Protein AF-A0A0F2PP03-F1 (afdb_monomer_lite)

pLDDT: mean 93.82, std 5.08, range [66.44, 97.94]

Radius of gyration: 14.06 Å; chains: 1; bounding box: 32×19×40 Å

Foldseek 3Di:
DVVCVVVPPPDLLVLLLVQLQPHDVVSLVVSCVVPVNSSVSSVVNVVVNVVCCVVVVVVVVVVPD

Secondary structure (DSSP, 8-state):
-HHHHHTT---HHHHHHHHHHHS-HHHHHHHHHH-HHHHHHHHHHHHHHHHHHHHHHHHHHHHH-

Sequence (65 aa):
PPLLNLIGVKDWRARGLALGTASHGIGTARALEANELAGAFSGLAMGLNALATAILLPLLWRLFF

Structure (mmCIF, N/CA/C/O backbone):
data_AF-A0A0F2PP03-F1
#
_entry.id   AF-A0A0F2PP03-F1
#
loop_
_atom_site.group_PDB
_atom_site.id
_atom_site.type_symbol
_atom_site.label_atom_id
_atom_site.label_alt_id
_atom_site.label_comp_id
_atom_site.label_asym_id
_atom_site.label_entity_id
_atom_site.label_seq_id
_atom_site.pdbx_PDB_ins_code
_atom_site.Cartn_x
_atom_site.Cartn_y
_atom_site.Cartn_z
_atom_site.occupancy
_atom_site.B_iso_or_equiv
_atom_site.auth_seq_id
_atom_site.auth_comp_id
_atom_site.auth_asym_id
_atom_site.auth_atom_id
_atom_site.pdbx_PDB_model_num
ATOM 1 N N . PRO A 1 1 ? -11.381 4.515 2.946 1.00 66.44 1 PRO A N 1
ATOM 2 C CA . PRO A 1 1 ? -11.916 4.100 4.273 1.00 66.44 1 PRO A CA 1
ATOM 3 C C . PRO A 1 1 ? -13.321 3.465 4.250 1.00 66.44 1 PRO A C 1
ATOM 5 O O . PRO A 1 1 ? -13.432 2.333 4.711 1.00 66.44 1 PRO A O 1
ATOM 8 N N . PRO A 1 2 ? -14.376 4.112 3.708 1.00 77.62 2 PRO A N 1
ATOM 9 C CA . PRO A 1 2 ? -15.733 3.558 3.771 1.00 77.62 2 PRO A CA 1
ATOM 10 C C . PRO A 1 2 ? -15.891 2.287 2.927 1.00 77.62 2 PRO A C 1
ATOM 12 O O . PRO A 1 2 ? -16.536 1.346 3.374 1.00 77.62 2 PRO A O 1
ATOM 15 N N . LEU A 1 3 ? -15.203 2.194 1.782 1.00 84.69 3 LEU A N 1
ATOM 16 C CA . LEU A 1 3 ? -15.171 0.966 0.982 1.00 84.69 3 LEU A CA 1
ATOM 17 C C . LEU A 1 3 ? -14.565 -0.216 1.761 1.00 84.69 3 LEU A C 1
ATOM 19 O O . LEU A 1 3 ? -15.146 -1.291 1.782 1.00 84.69 3 LEU A O 1
ATOM 23 N N . LEU A 1 4 ? -13.445 -0.003 2.466 1.00 86.38 4 LEU A N 1
ATOM 24 C CA . LEU A 1 4 ? -12.775 -1.034 3.279 1.00 86.38 4 LEU A CA 1
ATOM 25 C C . LEU A 1 4 ? -13.599 -1.454 4.509 1.00 86.38 4 LEU A C 1
ATOM 27 O O . LEU A 1 4 ? -13.476 -2.586 4.970 1.00 86.38 4 LEU A O 1
ATOM 31 N N . ASN A 1 5 ? -14.449 -0.558 5.025 1.00 85.75 5 ASN A N 1
ATOM 32 C CA . ASN A 1 5 ? -15.456 -0.901 6.031 1.00 85.75 5 ASN A CA 1
ATOM 33 C C . ASN A 1 5 ? -16.544 -1.803 5.427 1.00 85.75 5 ASN A C 1
ATOM 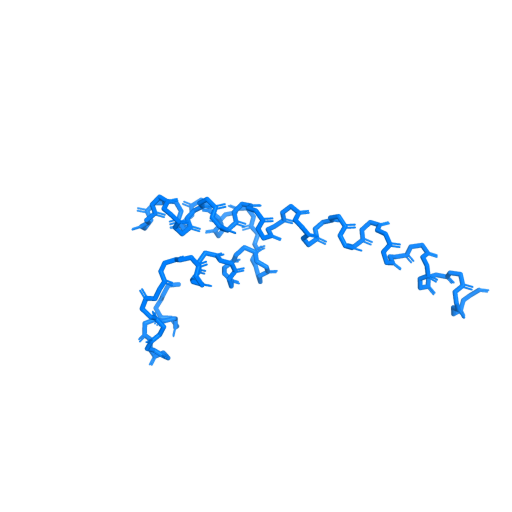35 O O . ASN A 1 5 ? -16.909 -2.795 6.050 1.00 85.75 5 ASN A O 1
ATOM 39 N N . LEU A 1 6 ? -17.022 -1.483 4.218 1.00 87.56 6 LEU A N 1
ATOM 40 C CA . LEU A 1 6 ? -18.076 -2.233 3.530 1.00 87.56 6 LEU A CA 1
ATOM 41 C C . LEU A 1 6 ? -17.656 -3.674 3.215 1.00 87.56 6 LEU A C 1
ATOM 43 O O . LEU A 1 6 ? -18.432 -4.596 3.433 1.00 87.56 6 LEU A O 1
ATOM 47 N N . ILE A 1 7 ? -16.415 -3.878 2.766 1.00 90.75 7 ILE A N 1
ATOM 48 C CA . ILE A 1 7 ? -15.860 -5.219 2.501 1.00 90.75 7 ILE A CA 1
ATOM 49 C C . ILE A 1 7 ? -15.301 -5.908 3.760 1.00 90.75 7 ILE A C 1
ATOM 51 O O . ILE A 1 7 ? -14.657 -6.948 3.666 1.00 90.75 7 ILE A O 1
ATOM 55 N N . GLY A 1 8 ? -15.514 -5.332 4.947 1.00 91.25 8 GLY A N 1
ATOM 56 C CA . GLY A 1 8 ? -15.207 -5.977 6.225 1.00 91.25 8 GLY A CA 1
ATOM 57 C C . GLY A 1 8 ? -13.720 -6.145 6.557 1.00 91.25 8 GLY A C 1
ATOM 58 O O . GLY A 1 8 ? -13.391 -6.901 7.470 1.00 91.25 8 GLY A O 1
ATOM 59 N N . VAL A 1 9 ? -12.802 -5.445 5.881 1.00 92.81 9 VAL A N 1
ATOM 60 C CA . VAL A 1 9 ? -11.366 -5.504 6.212 1.00 92.81 9 VAL A CA 1
ATOM 61 C C . VAL A 1 9 ? -11.158 -4.785 7.535 1.00 92.81 9 VAL A C 1
ATOM 63 O O . VAL A 1 9 ? -11.337 -3.576 7.580 1.00 92.81 9 VAL A O 1
ATOM 66 N N . LYS A 1 10 ? -10.787 -5.480 8.612 1.00 92.94 10 LYS A N 1
ATOM 67 C CA . LYS A 1 10 ? -10.606 -4.863 9.945 1.00 92.94 10 LYS A CA 1
ATOM 68 C C . LYS A 1 10 ? -9.158 -4.485 10.262 1.00 92.94 10 LYS A C 1
ATOM 70 O O . LYS A 1 10 ? -8.931 -3.602 11.081 1.00 92.94 10 LYS A O 1
ATOM 75 N N . ASP A 1 11 ? -8.193 -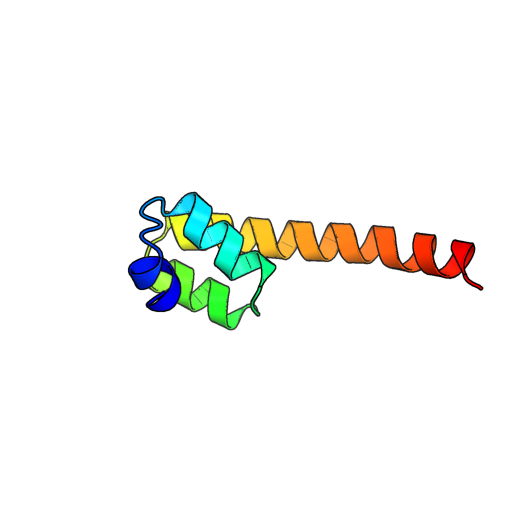5.131 9.612 1.00 95.31 11 ASP A N 1
ATOM 76 C CA . ASP A 1 11 ? -6.770 -4.917 9.875 1.00 95.31 11 ASP A CA 1
ATOM 77 C C . ASP A 1 11 ? -6.290 -3.570 9.304 1.00 95.31 11 ASP A C 1
ATOM 79 O O . ASP A 1 11 ? -6.385 -3.311 8.101 1.00 95.31 11 ASP A O 1
ATOM 83 N N . TRP A 1 12 ? -5.758 -2.706 10.171 1.00 95.12 12 TRP A N 1
ATOM 84 C CA . TRP A 1 12 ? -5.261 -1.381 9.794 1.00 95.12 12 TRP A CA 1
ATOM 85 C C . TRP A 1 12 ? -4.031 -1.416 8.888 1.00 95.12 12 TRP A C 1
ATOM 87 O O . TRP A 1 12 ? -3.892 -0.541 8.037 1.00 95.12 12 TRP A O 1
ATOM 97 N N . ARG A 1 13 ? -3.180 -2.437 8.998 1.00 96.25 13 ARG A N 1
ATOM 98 C CA . ARG A 1 13 ? -2.011 -2.636 8.132 1.00 96.25 13 ARG A CA 1
ATOM 99 C C . ARG A 1 13 ? -2.461 -2.958 6.716 1.00 96.25 13 ARG A C 1
ATOM 101 O O . ARG A 1 13 ? -2.018 -2.314 5.771 1.00 96.25 13 ARG A O 1
ATOM 108 N N . ALA A 1 14 ? -3.402 -3.895 6.580 1.00 95.19 14 ALA A N 1
ATOM 109 C CA . ALA A 1 14 ? -3.985 -4.258 5.289 1.00 95.19 14 ALA A CA 1
ATOM 110 C C . ALA A 1 14 ? -4.697 -3.062 4.641 1.00 95.19 14 ALA A C 1
ATOM 112 O O . ALA A 1 14 ? -4.536 -2.804 3.449 1.00 95.19 14 ALA A O 1
ATOM 113 N N . ARG A 1 15 ? -5.437 -2.284 5.441 1.00 94.81 15 ARG A N 1
ATOM 114 C CA . ARG A 1 15 ? -6.072 -1.044 4.977 1.00 94.81 15 ARG A CA 1
ATOM 115 C C . ARG A 1 15 ? -5.057 -0.024 4.494 1.00 94.81 15 ARG A C 1
ATOM 117 O O . ARG A 1 15 ? -5.257 0.550 3.430 1.00 94.81 15 ARG A O 1
ATOM 124 N N . GLY A 1 16 ? -4.002 0.190 5.276 1.00 95.62 16 GLY A N 1
ATOM 125 C CA . GLY A 1 16 ? -2.908 1.085 4.934 1.00 95.62 16 GLY A CA 1
ATOM 126 C C . GLY A 1 16 ? -2.269 0.692 3.614 1.00 95.62 16 GLY A C 1
ATOM 127 O O . GLY A 1 16 ? -2.205 1.502 2.699 1.00 95.62 16 GLY A O 1
ATOM 128 N N . LEU A 1 17 ? -1.901 -0.579 3.473 1.00 95.69 17 LEU A N 1
ATOM 129 C CA . LEU A 1 17 ? -1.250 -1.100 2.275 1.00 95.69 17 LEU A CA 1
ATOM 130 C C . LEU A 1 17 ? -2.139 -0.961 1.028 1.00 95.69 17 LEU A C 1
ATOM 132 O O . LEU A 1 17 ? -1.682 -0.488 -0.012 1.00 95.69 17 LEU A O 1
ATOM 136 N N . ALA A 1 18 ? -3.430 -1.285 1.143 1.00 94.12 18 ALA A N 1
ATOM 137 C CA . ALA A 1 18 ? -4.396 -1.098 0.061 1.00 94.12 18 ALA A CA 1
ATOM 138 C C . ALA A 1 18 ? -4.568 0.381 -0.320 1.00 94.12 18 ALA A C 1
ATOM 140 O O . ALA A 1 18 ? -4.609 0.718 -1.501 1.00 94.12 18 ALA A O 1
ATOM 141 N N . LEU A 1 19 ? -4.648 1.278 0.667 1.00 93.75 19 LEU A N 1
ATOM 142 C CA . LEU A 1 19 ? -4.779 2.706 0.396 1.00 93.75 19 LEU A CA 1
ATOM 143 C C . LEU A 1 19 ? -3.510 3.252 -0.269 1.00 93.75 19 LEU A C 1
ATOM 145 O O . LEU A 1 19 ? -3.606 3.955 -1.267 1.00 93.75 19 LEU A O 1
ATOM 149 N N . GLY A 1 20 ? -2.331 2.900 0.236 1.00 94.50 20 GLY A N 1
ATOM 150 C CA . GLY A 1 20 ? -1.057 3.414 -0.265 1.00 94.50 20 GLY A CA 1
ATOM 151 C C . GLY A 1 20 ? -0.658 2.886 -1.639 1.00 94.50 20 GLY A C 1
ATOM 152 O O . GLY A 1 20 ? -0.012 3.603 -2.394 1.00 94.50 20 GLY A O 1
ATOM 153 N N . THR A 1 21 ? -1.068 1.665 -1.991 1.00 94.19 21 THR A N 1
ATOM 154 C CA . THR A 1 21 ? -0.866 1.122 -3.347 1.00 94.19 21 THR A CA 1
ATOM 155 C C . THR A 1 21 ? -1.822 1.736 -4.371 1.00 94.19 21 THR A C 1
ATOM 157 O O . THR A 1 21 ? -1.411 2.018 -5.492 1.00 94.19 21 THR A O 1
ATOM 160 N N . ALA A 1 22 ? -3.089 1.954 -4.003 1.00 92.19 22 ALA A N 1
ATOM 161 C CA . ALA A 1 22 ? -4.136 2.373 -4.937 1.00 92.19 22 ALA A CA 1
ATOM 162 C C . ALA A 1 22 ? -4.373 3.894 -5.007 1.00 92.19 22 ALA A C 1
ATOM 164 O O . ALA A 1 22 ? -5.232 4.338 -5.769 1.00 92.19 22 ALA A O 1
ATOM 165 N N . SER A 1 23 ? -3.688 4.705 -4.196 1.00 87.50 23 SER A N 1
ATOM 166 C CA . SER A 1 23 ? -3.973 6.142 -4.080 1.00 87.50 23 SER A CA 1
ATOM 167 C C . SER A 1 23 ? -2.732 7.035 -4.181 1.00 87.50 23 SER A C 1
ATOM 169 O O . SER A 1 23 ? -1.621 6.576 -4.419 1.00 87.50 23 SER A O 1
ATOM 171 N N . HIS A 1 24 ? -2.956 8.344 -4.040 1.00 88.75 24 HIS A N 1
ATOM 172 C CA . HIS A 1 24 ? -1.917 9.376 -4.026 1.00 88.75 24 HIS A CA 1
ATOM 173 C C . HIS A 1 24 ? -1.497 9.715 -2.588 1.00 88.75 24 HIS A C 1
ATOM 175 O O . HIS A 1 24 ? -2.151 9.307 -1.629 1.00 88.75 24 HIS A O 1
ATOM 181 N N . GLY A 1 25 ? -0.475 10.562 -2.421 1.00 88.19 25 GLY A N 1
ATOM 182 C CA . GLY A 1 25 ? -0.020 11.024 -1.099 1.00 88.19 25 GLY A CA 1
ATOM 183 C C . GLY A 1 25 ? -1.134 11.602 -0.210 1.00 88.19 25 GLY A C 1
ATOM 184 O O . GLY A 1 25 ? -1.114 11.409 1.003 1.00 88.19 25 GLY A O 1
ATOM 185 N N . ILE A 1 26 ? -2.167 12.211 -0.808 1.00 93.00 26 ILE A N 1
ATOM 186 C CA . ILE A 1 26 ? -3.375 12.671 -0.099 1.00 93.00 26 ILE A CA 1
ATOM 187 C C . ILE A 1 26 ? -4.088 11.504 0.604 1.00 93.00 26 ILE A C 1
ATOM 189 O O . ILE A 1 26 ? -4.534 11.644 1.739 1.00 93.00 26 ILE A O 1
ATOM 193 N N . GLY A 1 27 ? -4.178 10.339 -0.041 1.00 91.69 27 GLY A N 1
ATOM 194 C CA . GLY A 1 27 ? -4.751 9.133 0.550 1.00 91.69 27 GLY A CA 1
ATOM 195 C C . GLY A 1 27 ? -3.943 8.650 1.751 1.00 91.69 27 GLY A C 1
ATOM 196 O O . GLY A 1 27 ? -4.532 8.379 2.792 1.00 91.69 27 GLY A O 1
ATOM 197 N N . THR A 1 28 ? -2.611 8.649 1.661 1.00 93.88 28 THR A N 1
ATOM 198 C CA . THR A 1 28 ? -1.726 8.331 2.796 1.00 93.88 28 THR A CA 1
ATOM 199 C C . THR A 1 28 ? -1.911 9.302 3.965 1.00 93.88 28 THR A C 1
ATOM 201 O O . THR A 1 28 ? -2.015 8.853 5.105 1.00 93.88 28 THR A O 1
ATOM 204 N N . ALA A 1 29 ? -2.049 10.607 3.700 1.00 94.94 29 ALA A N 1
ATOM 205 C CA . ALA A 1 29 ? -2.358 11.596 4.737 1.00 94.94 29 ALA A CA 1
ATOM 206 C C . ALA A 1 29 ? -3.707 11.305 5.422 1.00 94.94 29 ALA A C 1
ATOM 208 O O . ALA A 1 29 ? -3.792 11.296 6.646 1.00 94.94 29 ALA A O 1
ATOM 209 N N . ARG A 1 30 ? -4.745 10.951 4.651 1.00 93.31 30 ARG A N 1
ATOM 210 C CA . ARG A 1 30 ? -6.046 10.533 5.209 1.00 93.31 30 ARG A CA 1
ATOM 211 C C . ARG A 1 30 ? -5.978 9.205 5.968 1.00 93.31 30 ARG A C 1
ATOM 213 O O . ARG A 1 30 ? -6.731 9.011 6.918 1.00 93.31 30 ARG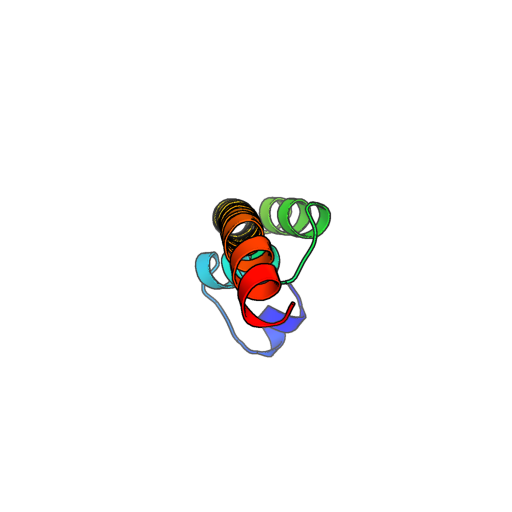 A O 1
ATOM 220 N N . ALA A 1 31 ? -5.109 8.280 5.561 1.00 94.19 31 ALA A N 1
ATOM 221 C CA . ALA A 1 31 ? -4.878 7.036 6.292 1.00 94.19 31 ALA A CA 1
ATOM 222 C C . ALA A 1 31 ? -4.221 7.311 7.651 1.00 94.19 31 ALA A C 1
ATOM 224 O O . ALA A 1 31 ? -4.669 6.737 8.638 1.00 94.19 31 ALA A O 1
ATOM 225 N N . LEU A 1 32 ? -3.234 8.216 7.702 1.00 95.50 32 LEU A N 1
ATOM 226 C CA . LEU A 1 32 ? -2.601 8.684 8.941 1.00 95.50 32 LEU A CA 1
ATOM 227 C C . LEU A 1 32 ? -3.613 9.349 9.882 1.00 95.50 32 LEU A C 1
ATOM 229 O O . LEU A 1 32 ? -3.649 9.004 11.058 1.00 95.50 32 LEU A O 1
ATOM 233 N N . GLU A 1 33 ? -4.467 10.239 9.362 1.00 95.94 33 GLU A N 1
ATOM 234 C CA . GLU A 1 33 ? -5.547 10.867 10.143 1.00 95.94 33 GLU A CA 1
ATOM 235 C C . GLU A 1 33 ? -6.512 9.833 10.743 1.00 95.94 33 GLU A C 1
ATOM 237 O O . GLU A 1 33 ? -6.996 10.006 11.859 1.00 95.94 33 GLU A O 1
ATOM 242 N N . ALA A 1 34 ? -6.807 8.755 10.008 1.00 93.25 34 ALA A N 1
ATOM 243 C CA . ALA A 1 34 ? -7.718 7.714 10.471 1.00 93.25 34 ALA A CA 1
ATOM 244 C C . ALA A 1 34 ? -7.069 6.761 11.487 1.00 93.25 34 ALA A C 1
ATOM 246 O O . ALA A 1 34 ? -7.729 6.325 12.432 1.00 93.25 34 ALA A O 1
ATOM 247 N N . ASN A 1 35 ? -5.813 6.371 11.260 1.00 95.88 35 ASN A N 1
ATOM 248 C CA . ASN A 1 35 ? -5.057 5.484 12.133 1.00 95.88 35 ASN A CA 1
ATOM 249 C C . ASN A 1 35 ? -3.557 5.524 11.791 1.00 95.88 35 ASN A C 1
ATOM 251 O O . ASN A 1 35 ? -3.165 5.282 10.650 1.00 95.88 35 ASN A O 1
ATOM 255 N N . GLU A 1 36 ? -2.705 5.716 12.795 1.00 97.25 36 GLU A N 1
ATOM 256 C CA . GLU A 1 36 ? -1.252 5.823 12.611 1.00 97.25 36 GLU A CA 1
ATOM 257 C C . GLU A 1 36 ? -0.628 4.583 11.938 1.00 97.25 36 GLU A C 1
ATOM 259 O O . GLU A 1 36 ? 0.168 4.717 11.006 1.00 97.25 36 GLU A O 1
ATOM 264 N N . LEU A 1 37 ? -1.053 3.369 12.317 1.00 97.31 37 LEU A N 1
ATOM 265 C CA . LEU A 1 37 ? -0.593 2.123 11.688 1.00 97.31 37 LEU A CA 1
ATOM 266 C C . LEU A 1 37 ? -1.021 2.040 10.218 1.00 97.31 37 LEU A C 1
ATOM 268 O O . LEU A 1 37 ? -0.231 1.627 9.371 1.00 97.31 37 LEU A O 1
ATOM 272 N N . ALA A 1 38 ? -2.250 2.444 9.890 1.00 96.50 38 ALA A N 1
ATOM 273 C CA . ALA A 1 38 ? -2.697 2.477 8.498 1.00 96.50 38 ALA A CA 1
ATOM 274 C C . ALA A 1 38 ? -1.889 3.488 7.677 1.00 96.50 38 ALA A C 1
ATOM 276 O O . ALA A 1 38 ? -1.484 3.196 6.554 1.00 96.50 38 ALA A O 1
ATOM 277 N N . GLY A 1 39 ? -1.602 4.649 8.255 1.00 96.44 39 GLY A N 1
ATOM 278 C CA . GLY A 1 39 ? -0.734 5.651 7.661 1.00 96.44 39 GLY A CA 1
ATOM 279 C C . GLY A 1 39 ? 0.682 5.158 7.371 1.00 96.44 39 GLY A C 1
ATOM 280 O O . GLY A 1 39 ? 1.160 5.302 6.245 1.00 96.44 39 GLY A O 1
ATOM 281 N N . ALA A 1 40 ? 1.321 4.505 8.344 1.00 97.50 40 ALA A N 1
ATOM 282 C CA . ALA A 1 40 ? 2.658 3.937 8.186 1.00 97.50 40 ALA A CA 1
ATOM 283 C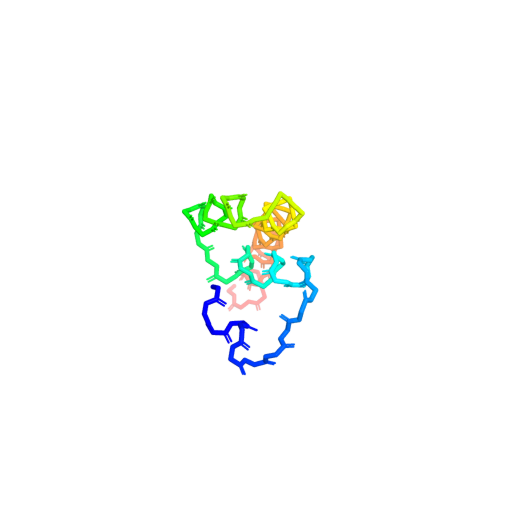 C . ALA A 1 40 ? 2.716 2.895 7.053 1.00 97.50 40 ALA A C 1
ATOM 285 O O . ALA A 1 40 ? 3.568 2.976 6.166 1.00 97.50 40 ALA A O 1
ATOM 286 N N . PHE A 1 41 ? 1.767 1.951 7.030 1.00 97.69 41 PHE A N 1
ATOM 287 C CA . PHE A 1 41 ? 1.694 0.936 5.974 1.00 97.69 41 PHE A CA 1
ATOM 288 C C . PHE A 1 41 ? 1.308 1.525 4.608 1.00 97.69 41 PHE A C 1
ATOM 290 O O . PHE A 1 41 ? 1.768 1.024 3.584 1.00 97.69 41 PHE A O 1
ATOM 297 N N . SER A 1 42 ? 0.524 2.606 4.576 1.00 97.19 42 SER A N 1
ATOM 298 C CA . SER A 1 42 ? 0.205 3.343 3.346 1.00 97.19 42 SER A CA 1
ATOM 299 C C . SER A 1 42 ? 1.433 4.036 2.759 1.00 97.19 42 SER A C 1
ATOM 301 O O . SER A 1 42 ? 1.685 3.931 1.560 1.00 97.19 42 SER A O 1
ATOM 303 N N . GLY A 1 43 ? 2.252 4.686 3.592 1.00 96.50 43 GLY A N 1
ATOM 304 C CA . GLY A 1 43 ? 3.519 5.273 3.150 1.00 96.50 43 GLY A CA 1
ATOM 305 C C . GLY A 1 43 ? 4.489 4.222 2.601 1.00 96.50 43 GLY A C 1
ATOM 306 O O . GLY A 1 43 ? 5.044 4.399 1.516 1.00 96.50 43 GLY A O 1
ATOM 307 N N . LEU A 1 44 ? 4.631 3.093 3.305 1.00 97.00 44 LEU A N 1
ATOM 308 C CA . LEU A 1 44 ? 5.460 1.967 2.868 1.00 97.00 44 LEU A CA 1
ATOM 309 C C . LEU A 1 44 ? 4.996 1.408 1.517 1.00 97.00 44 LEU A C 1
ATOM 311 O O . LEU A 1 44 ? 5.807 1.222 0.612 1.00 97.00 44 LEU A O 1
ATOM 315 N N . ALA A 1 45 ? 3.692 1.188 1.358 1.00 97.00 45 ALA A N 1
ATOM 316 C CA . ALA A 1 45 ? 3.106 0.700 0.116 1.00 97.00 45 ALA A CA 1
ATOM 317 C C . ALA A 1 45 ? 3.366 1.636 -1.071 1.00 97.00 45 ALA A C 1
ATOM 319 O O . ALA A 1 45 ? 3.746 1.175 -2.146 1.00 97.00 45 ALA A O 1
ATOM 320 N N . MET A 1 46 ? 3.217 2.946 -0.863 1.00 96.56 46 MET A N 1
ATOM 321 C CA . MET A 1 46 ? 3.475 3.951 -1.893 1.00 96.56 46 MET A CA 1
ATOM 322 C C . MET A 1 46 ? 4.949 3.942 -2.327 1.00 96.56 46 MET A C 1
ATOM 324 O O . MET A 1 46 ? 5.244 3.953 -3.522 1.00 96.56 46 MET A O 1
ATOM 328 N N . GLY A 1 47 ? 5.875 3.860 -1.365 1.00 95.56 47 GLY A N 1
ATOM 329 C CA . GLY A 1 47 ? 7.311 3.772 -1.639 1.00 95.56 47 GLY A CA 1
ATOM 330 C C . GLY A 1 47 ? 7.693 2.503 -2.405 1.00 95.56 47 GLY A C 1
ATOM 331 O O . GLY A 1 47 ? 8.405 2.577 -3.405 1.00 95.56 47 GLY A O 1
ATOM 332 N N . LEU A 1 48 ?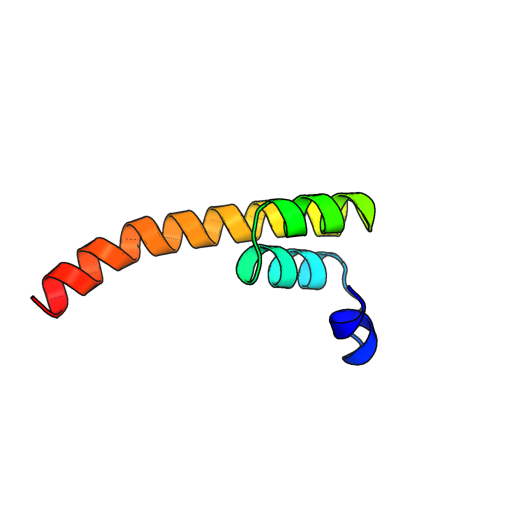 7.171 1.345 -1.991 1.00 96.44 48 LEU A N 1
ATOM 333 C CA . LEU A 1 48 ? 7.398 0.082 -2.698 1.00 96.44 48 LEU A CA 1
ATOM 334 C C . LEU A 1 48 ? 6.829 0.106 -4.120 1.00 96.44 48 LEU A C 1
ATOM 336 O O . LEU A 1 48 ? 7.478 -0.389 -5.037 1.00 96.44 48 LEU A O 1
ATOM 340 N N . ASN A 1 49 ? 5.658 0.712 -4.322 1.00 95.06 49 ASN A N 1
ATOM 341 C CA . ASN A 1 49 ? 5.071 0.852 -5.651 1.00 95.06 49 ASN A CA 1
ATOM 342 C C . ASN A 1 49 ? 5.937 1.733 -6.569 1.00 95.06 49 ASN A C 1
ATOM 344 O O . ASN A 1 49 ? 6.160 1.392 -7.731 1.00 95.06 49 ASN A O 1
ATOM 348 N N . ALA A 1 50 ? 6.480 2.836 -6.044 1.00 95.06 50 ALA A N 1
ATOM 349 C CA . ALA A 1 50 ? 7.393 3.698 -6.790 1.00 95.06 50 ALA A CA 1
ATOM 350 C C . ALA A 1 50 ? 8.689 2.963 -7.171 1.00 95.06 50 ALA A C 1
ATOM 352 O O . ALA A 1 50 ? 9.112 3.028 -8.325 1.00 95.06 50 ALA A O 1
ATOM 353 N N . LEU A 1 51 ? 9.281 2.216 -6.233 1.00 97.31 51 LEU A N 1
ATOM 354 C CA . LEU A 1 51 ? 10.464 1.389 -6.490 1.00 97.31 51 LEU A CA 1
ATOM 355 C C . LEU A 1 51 ? 10.189 0.319 -7.550 1.00 97.31 51 LEU A C 1
ATOM 357 O O . LEU A 1 51 ? 10.953 0.189 -8.505 1.00 97.31 51 LEU A O 1
ATOM 361 N N . ALA A 1 52 ? 9.081 -0.413 -7.415 1.00 96.31 52 ALA A N 1
ATOM 362 C CA . ALA A 1 52 ? 8.670 -1.412 -8.392 1.00 96.31 52 ALA A CA 1
ATOM 363 C C . ALA A 1 52 ? 8.495 -0.782 -9.778 1.00 96.31 52 ALA A C 1
ATOM 365 O O . ALA A 1 52 ? 9.026 -1.300 -10.754 1.00 96.31 52 ALA A O 1
ATOM 366 N N . THR A 1 53 ? 7.831 0.370 -9.866 1.00 95.62 53 THR A N 1
ATOM 367 C CA . THR A 1 53 ? 7.630 1.084 -11.134 1.00 95.62 53 THR A CA 1
ATOM 368 C C . THR A 1 53 ? 8.957 1.538 -11.748 1.00 95.62 53 THR A C 1
ATOM 370 O O . THR A 1 53 ? 9.171 1.341 -12.942 1.00 95.62 53 THR A O 1
ATOM 373 N N . ALA 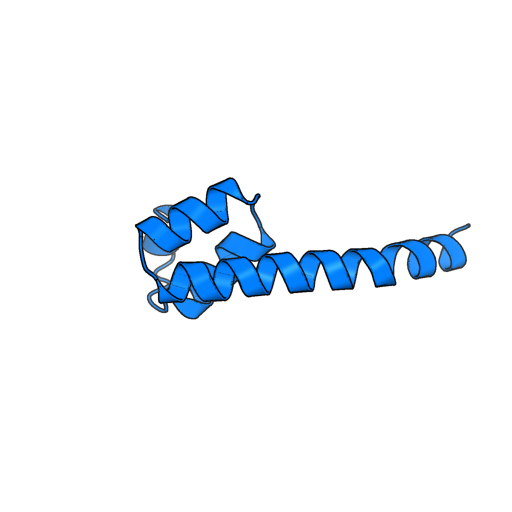A 1 54 ? 9.878 2.082 -10.946 1.00 97.50 54 ALA A N 1
ATOM 374 C CA . ALA A 1 54 ? 11.191 2.534 -11.409 1.00 97.50 54 ALA A CA 1
ATOM 375 C C . ALA A 1 54 ? 12.051 1.395 -11.982 1.00 97.50 54 ALA A C 1
ATOM 377 O O . ALA A 1 54 ? 12.821 1.615 -12.913 1.00 97.50 54 ALA A O 1
ATOM 378 N N . ILE A 1 55 ? 11.906 0.180 -11.444 1.00 97.94 55 ILE A N 1
ATOM 379 C CA . ILE A 1 55 ? 12.606 -1.015 -11.930 1.00 97.94 55 ILE A CA 1
ATOM 380 C C . ILE A 1 55 ? 11.886 -1.608 -13.146 1.00 97.94 55 ILE A C 1
ATOM 382 O O . ILE A 1 55 ? 12.517 -1.898 -14.161 1.00 97.94 55 ILE A O 1
ATOM 386 N N . LEU A 1 56 ? 10.567 -1.794 -13.061 1.00 97.38 56 LEU A N 1
ATOM 387 C CA . LEU A 1 56 ? 9.787 -2.483 -14.088 1.00 97.38 56 LEU A CA 1
ATOM 388 C C . LEU A 1 56 ? 9.703 -1.688 -15.388 1.00 97.38 56 LEU A C 1
ATOM 390 O O . LEU A 1 56 ? 9.769 -2.288 -16.454 1.00 97.38 56 LEU A O 1
ATOM 394 N N . LEU A 1 57 ? 9.592 -0.360 -15.331 1.00 97.31 57 LEU A N 1
ATOM 395 C CA . LEU A 1 57 ? 9.424 0.463 -16.528 1.00 97.31 57 LEU A CA 1
ATOM 396 C C . LEU A 1 57 ? 10.565 0.298 -17.560 1.00 97.31 57 LEU A C 1
ATOM 398 O O . LEU A 1 57 ? 10.252 -0.016 -18.708 1.00 97.31 57 LEU A O 1
ATOM 402 N N . PRO A 1 58 ? 11.865 0.431 -17.216 1.00 96.81 58 PRO A N 1
ATOM 403 C CA . PRO A 1 58 ? 12.949 0.210 -18.181 1.00 96.81 58 PRO A CA 1
ATOM 404 C C . PRO A 1 58 ? 13.068 -1.253 -18.639 1.00 96.81 58 PRO A C 1
ATOM 406 O O . PRO A 1 58 ? 13.438 -1.509 -19.784 1.00 96.81 58 PRO A O 1
ATOM 409 N N . LEU A 1 59 ? 12.744 -2.217 -17.771 1.00 97.19 59 LEU A N 1
ATOM 410 C CA . LEU A 1 59 ? 12.729 -3.647 -18.106 1.00 97.19 59 LEU A CA 1
ATOM 411 C C . LEU A 1 59 ? 11.654 -3.971 -19.148 1.00 97.19 59 LEU A C 1
ATOM 413 O O . LEU A 1 59 ? 11.941 -4.639 -20.139 1.00 97.19 59 LEU A O 1
ATOM 417 N N . LEU A 1 60 ? 10.437 -3.469 -18.938 1.00 97.31 60 LEU A N 1
ATOM 418 C CA . LEU A 1 60 ? 9.331 -3.614 -19.879 1.00 97.31 60 LEU A CA 1
ATOM 419 C C . LEU A 1 60 ? 9.631 -2.873 -21.181 1.00 97.31 60 LEU A C 1
ATOM 421 O O . LEU A 1 60 ? 9.406 -3.432 -22.249 1.00 97.31 60 LEU A O 1
ATOM 425 N N . TRP A 1 61 ? 10.200 -1.665 -21.107 1.00 97.31 61 TRP A N 1
ATOM 426 C CA . TRP A 1 61 ? 10.614 -0.923 -22.297 1.00 97.31 61 TRP A CA 1
ATOM 427 C C . TRP A 1 61 ? 11.546 -1.758 -23.174 1.00 97.31 61 TRP A C 1
ATOM 429 O O . TRP A 1 61 ? 11.257 -1.950 -24.345 1.00 97.31 61 TRP A O 1
ATOM 439 N N . ARG A 1 62 ? 12.596 -2.341 -22.585 1.00 96.62 62 ARG A N 1
ATOM 440 C CA . ARG A 1 62 ? 13.565 -3.185 -23.300 1.00 96.62 62 ARG A CA 1
ATOM 441 C C . ARG A 1 62 ? 12.984 -4.504 -23.831 1.00 96.62 62 ARG A C 1
ATOM 443 O O . ARG A 1 62 ? 13.584 -5.119 -24.705 1.00 96.62 62 ARG A O 1
ATOM 450 N N . LEU A 1 63 ? 11.886 -4.995 -23.257 1.00 96.50 63 LEU A N 1
ATOM 451 C CA . LEU A 1 63 ? 11.246 -6.240 -23.692 1.00 96.50 63 LEU A CA 1
ATOM 452 C C . LEU A 1 63 ? 10.331 -6.030 -24.906 1.00 96.50 63 LEU A C 1
ATOM 454 O O . LEU A 1 63 ? 10.222 -6.925 -25.740 1.00 96.50 63 LEU A O 1
ATOM 458 N N . PHE A 1 64 ? 9.650 -4.884 -24.976 1.00 96.00 64 PHE A N 1
ATOM 459 C CA . PHE A 1 64 ? 8.633 -4.607 -25.997 1.00 96.00 64 PHE A CA 1
ATOM 460 C C . PHE A 1 64 ? 9.105 -3.678 -27.126 1.00 96.00 64 PHE A C 1
ATOM 462 O O . PHE A 1 64 ? 8.482 -3.693 -28.188 1.00 96.00 64 PHE A O 1
ATOM 469 N N . PHE A 1 65 ? 10.165 -2.894 -26.910 1.00 92.88 65 PHE A N 1
ATOM 470 C CA . PHE A 1 65 ? 10.762 -1.972 -27.883 1.00 92.88 65 PHE A CA 1
ATOM 471 C C . PHE A 1 65 ? 12.254 -2.265 -28.059 1.00 92.88 65 PHE A C 1
ATOM 473 O O . PHE A 1 65 ? 12.706 -2.228 -29.225 1.00 92.88 65 PHE A O 1
#